Protein AF-A0A258N939-F1 (afdb_monomer_lite)

Structure (mmCIF, N/CA/C/O backbone):
data_AF-A0A258N939-F1
#
_entry.id   AF-A0A258N939-F1
#
loop_
_atom_site.group_PDB
_atom_site.id
_atom_site.type_symbol
_atom_site.label_atom_id
_atom_site.label_alt_id
_atom_site.label_comp_id
_atom_site.label_asym_id
_atom_site.label_entity_id
_atom_site.label_seq_id
_atom_site.pdbx_PDB_ins_code
_atom_site.Cartn_x
_atom_site.Cartn_y
_atom_site.Cartn_z
_atom_site.occupancy
_atom_site.B_iso_or_equiv
_atom_site.auth_seq_id
_atom_site.auth_comp_id
_atom_site.auth_asym_id
_atom_site.auth_atom_id
_atom_site.pdbx_PDB_model_num
ATOM 1 N N . MET A 1 1 ? 28.654 3.589 -35.235 1.00 63.69 1 MET A N 1
ATOM 2 C CA . MET A 1 1 ? 27.700 2.484 -35.002 1.00 63.69 1 MET A CA 1
ATOM 3 C C . MET A 1 1 ? 27.643 2.105 -33.520 1.00 63.69 1 MET A C 1
ATOM 5 O O . MET A 1 1 ? 26.555 2.068 -32.974 1.00 63.69 1 MET A O 1
ATOM 9 N N . LEU A 1 2 ? 28.785 1.994 -32.827 1.00 78.38 2 LEU A N 1
ATOM 10 C CA . LEU A 1 2 ? 28.859 1.671 -31.391 1.00 78.38 2 LEU A CA 1
ATOM 11 C C . LEU A 1 2 ? 28.033 2.599 -30.466 1.00 78.38 2 LEU A C 1
ATOM 13 O O . LEU A 1 2 ? 27.273 2.111 -29.641 1.00 78.38 2 LEU A O 1
ATOM 17 N N . LYS A 1 3 ? 28.096 3.928 -30.652 1.00 81.81 3 LYS A N 1
ATOM 18 C CA . LYS A 1 3 ? 27.334 4.913 -29.848 1.00 81.81 3 LYS A CA 1
ATOM 19 C C . LY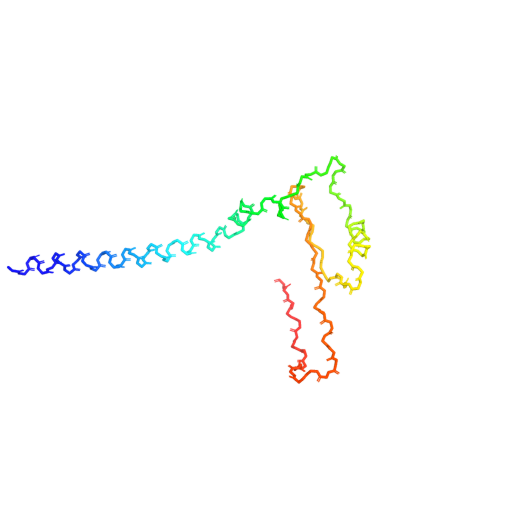S A 1 3 ? 25.815 4.668 -29.818 1.00 81.81 3 LYS A C 1
ATOM 21 O O . LYS A 1 3 ? 25.185 4.853 -28.786 1.00 81.81 3 LYS A O 1
ATOM 26 N N . ALA A 1 4 ? 25.250 4.227 -30.943 1.00 84.50 4 ALA A N 1
ATOM 27 C CA . ALA A 1 4 ? 23.823 3.957 -31.061 1.00 84.50 4 ALA A CA 1
ATOM 28 C C . ALA A 1 4 ? 23.454 2.659 -30.337 1.00 84.50 4 ALA A C 1
ATOM 30 O O . ALA A 1 4 ? 22.427 2.609 -29.681 1.00 84.50 4 ALA A O 1
ATOM 31 N N . VAL A 1 5 ? 24.323 1.645 -30.384 1.00 89.56 5 VAL A N 1
ATOM 32 C CA . VAL A 1 5 ? 24.122 0.370 -29.679 1.00 89.56 5 VAL A CA 1
ATOM 33 C C . VAL A 1 5 ? 24.154 0.564 -28.161 1.00 89.56 5 VAL A C 1
ATOM 35 O O . VAL A 1 5 ? 23.269 0.070 -27.473 1.00 89.56 5 VAL A O 1
ATOM 38 N N . TRP A 1 6 ? 25.109 1.338 -27.634 1.00 92.50 6 TRP A N 1
ATOM 39 C CA . TRP A 1 6 ? 25.146 1.673 -26.203 1.00 92.50 6 TRP A CA 1
ATOM 40 C C . TRP A 1 6 ? 23.903 2.441 -25.757 1.00 92.50 6 TRP A C 1
ATOM 42 O O . TRP A 1 6 ? 23.335 2.131 -24.713 1.00 92.50 6 TRP A O 1
ATOM 52 N N . PHE A 1 7 ? 23.453 3.402 -26.568 1.00 90.62 7 PHE A N 1
ATOM 53 C CA . PHE A 1 7 ? 22.236 4.157 -26.287 1.00 90.62 7 PHE A CA 1
ATOM 54 C C . PHE A 1 7 ? 20.984 3.270 -26.335 1.00 90.62 7 PHE A C 1
ATOM 56 O O . PHE A 1 7 ? 20.152 3.339 -25.437 1.00 90.62 7 PHE A O 1
ATOM 63 N N . GLN A 1 8 ? 20.888 2.382 -27.327 1.00 89.06 8 GLN A N 1
ATOM 64 C CA . GLN A 1 8 ? 19.779 1.440 -27.484 1.00 89.06 8 GLN A CA 1
ATOM 65 C C . GLN A 1 8 ? 19.684 0.480 -26.291 1.00 89.06 8 GLN A C 1
ATOM 67 O O . GLN A 1 8 ? 18.603 0.289 -25.737 1.00 89.06 8 GLN A O 1
ATOM 72 N N . ILE A 1 9 ? 20.817 -0.102 -25.876 1.00 95.25 9 ILE A N 1
ATOM 73 C CA . ILE A 1 9 ? 20.879 -1.021 -24.734 1.00 95.25 9 ILE A CA 1
ATOM 74 C C . ILE A 1 9 ? 20.549 -0.276 -23.446 1.00 95.25 9 ILE A C 1
ATOM 76 O O . ILE A 1 9 ? 19.725 -0.756 -22.677 1.00 95.25 9 ILE A O 1
ATOM 80 N N . HIS A 1 10 ? 21.145 0.897 -23.209 1.00 94.19 10 HIS A N 1
ATOM 81 C CA . HIS A 1 10 ? 20.877 1.670 -21.998 1.00 94.19 10 HIS A CA 1
ATOM 82 C C . HIS A 1 10 ? 19.411 2.091 -21.907 1.00 94.19 10 HIS A C 1
ATOM 84 O O . HIS A 1 10 ? 18.816 1.969 -20.843 1.00 94.19 10 HIS A O 1
ATOM 90 N N . TRP A 1 11 ? 18.810 2.537 -23.013 1.00 95.12 11 TRP A N 1
ATOM 91 C CA . TRP A 1 11 ? 17.394 2.895 -23.044 1.00 95.12 11 TRP A CA 1
ATOM 92 C C . TRP A 1 11 ? 16.505 1.685 -22.737 1.00 95.12 11 TRP A C 1
ATOM 94 O O . TRP A 1 11 ? 15.646 1.758 -21.862 1.00 95.12 11 TRP A O 1
ATOM 104 N N . PHE A 1 12 ? 16.759 0.544 -23.381 1.00 96.00 12 PHE A N 1
ATOM 105 C CA . PHE A 1 12 ? 15.991 -0.678 -23.148 1.00 96.00 12 PHE A CA 1
ATOM 106 C C . PHE A 1 12 ? 16.134 -1.194 -21.708 1.00 96.00 12 PHE A C 1
ATOM 108 O O . PHE A 1 12 ? 15.150 -1.540 -21.049 1.00 96.00 12 PHE A O 1
ATOM 115 N N . LEU A 1 13 ? 17.363 -1.212 -21.196 1.00 96.25 13 LEU A N 1
ATOM 116 C CA . LEU A 1 13 ? 17.690 -1.720 -19.868 1.00 96.25 13 LEU A CA 1
ATOM 117 C C . LEU A 1 13 ? 17.217 -0.756 -18.777 1.00 96.25 13 LEU A C 1
ATOM 119 O O . LEU A 1 13 ? 16.687 -1.201 -17.767 1.00 96.25 13 LEU A O 1
ATOM 123 N N . GLY A 1 14 ? 17.316 0.552 -19.014 1.00 96.06 14 GLY A N 1
ATOM 124 C CA . GLY A 1 14 ? 16.801 1.597 -18.135 1.00 96.06 14 GLY A CA 1
ATOM 125 C C . GLY A 1 14 ? 15.281 1.551 -18.008 1.00 96.06 14 GLY A C 1
ATOM 126 O O . GLY A 1 14 ? 14.771 1.587 -16.892 1.00 96.06 14 GLY A O 1
ATOM 127 N N . VAL A 1 15 ? 14.550 1.385 -19.116 1.00 96.75 15 VAL A N 1
ATOM 128 C CA . VAL A 1 15 ? 13.086 1.218 -19.073 1.00 96.75 15 VAL A CA 1
ATOM 129 C C . VAL A 1 15 ? 12.711 -0.071 -18.343 1.00 96.75 15 VAL A C 1
ATOM 131 O O . VAL A 1 15 ? 11.864 -0.045 -17.454 1.00 96.75 15 VAL A O 1
ATOM 134 N N . THR A 1 16 ? 13.376 -1.186 -18.652 1.00 97.00 16 THR A N 1
ATOM 135 C CA . THR A 1 16 ? 13.090 -2.477 -18.006 1.00 97.00 16 THR A CA 1
ATOM 136 C C . THR A 1 16 ? 13.368 -2.427 -16.501 1.00 97.00 16 THR A C 1
ATOM 138 O O . THR A 1 16 ? 12.513 -2.795 -15.697 1.00 97.00 16 THR A O 1
ATOM 141 N N . ALA A 1 17 ? 14.535 -1.915 -16.102 1.00 97.12 17 ALA A N 1
ATOM 142 C CA . ALA A 1 17 ? 14.900 -1.746 -14.699 1.00 97.12 17 ALA A CA 1
ATOM 143 C C . ALA A 1 17 ? 13.975 -0.750 -13.987 1.00 97.12 17 ALA A C 1
ATOM 145 O O . ALA A 1 17 ? 13.586 -0.992 -12.848 1.00 97.12 17 ALA A O 1
ATOM 146 N N . GLY A 1 18 ? 13.576 0.330 -14.662 1.00 97.25 18 GLY A N 1
ATOM 147 C CA . GLY A 1 18 ? 12.627 1.311 -14.142 1.00 97.25 18 GLY A CA 1
ATOM 148 C C . GLY A 1 18 ? 11.259 0.701 -13.845 1.00 97.25 18 GLY A C 1
ATOM 149 O O . GLY A 1 18 ? 10.707 0.949 -12.778 1.00 97.25 18 GLY A O 1
ATOM 150 N N . VAL A 1 19 ? 10.739 -0.154 -14.731 1.00 97.88 19 VAL A N 1
ATOM 151 C CA . VAL A 1 19 ? 9.477 -0.877 -14.498 1.00 97.88 19 VAL A CA 1
ATOM 152 C C . VAL A 1 19 ? 9.599 -1.819 -13.303 1.00 97.88 19 VAL A C 1
ATOM 154 O O . VAL A 1 19 ? 8.740 -1.798 -12.424 1.00 97.88 19 VAL A O 1
ATOM 157 N N . VAL A 1 20 ? 10.674 -2.607 -13.224 1.00 97.75 20 VAL A N 1
ATOM 158 C CA . VAL A 1 20 ? 10.904 -3.507 -12.081 1.00 97.75 20 VAL A CA 1
ATOM 159 C C . VAL A 1 20 ? 10.994 -2.715 -10.776 1.00 97.75 20 VAL A C 1
ATOM 161 O O . VAL A 1 20 ? 10.343 -3.070 -9.794 1.00 97.75 20 VAL A O 1
ATOM 164 N N . LEU A 1 21 ? 11.743 -1.610 -10.769 1.00 97.81 21 LEU A N 1
ATOM 165 C CA . LEU A 1 21 ? 11.892 -0.751 -9.598 1.00 97.81 21 LEU A CA 1
ATOM 166 C C . LEU A 1 21 ? 10.565 -0.101 -9.194 1.00 97.81 21 LEU A C 1
ATOM 168 O O . LEU A 1 21 ? 10.272 -0.027 -8.005 1.00 97.81 21 LEU A O 1
ATOM 172 N N . ALA A 1 22 ? 9.745 0.321 -10.159 1.00 97.88 22 ALA A N 1
ATOM 173 C CA . ALA A 1 22 ? 8.413 0.849 -9.893 1.00 97.88 22 ALA A CA 1
ATOM 174 C C . ALA A 1 22 ? 7.515 -0.211 -9.241 1.00 97.88 22 ALA A C 1
ATOM 176 O O . ALA A 1 22 ? 6.890 0.070 -8.224 1.00 97.88 22 ALA A O 1
ATOM 177 N N . VAL A 1 23 ? 7.496 -1.442 -9.765 1.00 98.06 23 VAL A N 1
ATOM 178 C CA . VAL A 1 23 ? 6.709 -2.544 -9.184 1.00 98.06 23 VAL A CA 1
ATOM 179 C C . VAL A 1 23 ? 7.166 -2.850 -7.759 1.00 98.06 23 VAL A C 1
ATOM 181 O O . VAL A 1 23 ? 6.338 -2.911 -6.851 1.00 98.06 23 VAL A O 1
ATOM 184 N N . VAL A 1 24 ? 8.474 -2.998 -7.535 1.00 97.81 24 VAL A N 1
ATOM 185 C CA . VAL A 1 24 ? 9.031 -3.277 -6.202 1.00 97.81 24 VAL A CA 1
ATOM 186 C C . VAL A 1 24 ? 8.762 -2.119 -5.240 1.00 97.81 24 VAL A C 1
ATOM 188 O O . VAL A 1 24 ? 8.329 -2.352 -4.116 1.00 97.81 24 VAL A O 1
ATOM 191 N N . GLY A 1 25 ? 8.961 -0.877 -5.682 1.00 97.31 25 GLY A N 1
ATOM 192 C CA . GLY A 1 25 ? 8.732 0.322 -4.878 1.00 97.31 25 GLY A CA 1
ATOM 193 C C . GLY A 1 25 ? 7.266 0.499 -4.487 1.00 97.31 25 GLY A C 1
ATOM 194 O O . GLY A 1 25 ? 6.973 0.734 -3.318 1.00 97.31 25 GLY A O 1
ATOM 195 N N . VAL A 1 26 ? 6.338 0.314 -5.431 1.00 96.94 26 VAL A N 1
ATOM 196 C CA . VAL A 1 26 ? 4.892 0.358 -5.159 1.00 96.94 26 VAL A CA 1
ATOM 197 C C . VAL A 1 26 ? 4.489 -0.765 -4.212 1.00 96.94 26 VAL A C 1
ATOM 199 O O . VAL A 1 26 ? 3.777 -0.513 -3.245 1.00 96.94 26 VAL A O 1
ATOM 202 N N . THR A 1 27 ? 4.985 -1.985 -4.430 1.00 95.88 27 THR A N 1
ATOM 203 C CA . THR A 1 27 ? 4.691 -3.119 -3.540 1.00 95.88 27 THR A CA 1
ATOM 204 C C . THR A 1 27 ? 5.210 -2.853 -2.124 1.00 95.88 27 THR A C 1
ATOM 206 O O . THR A 1 27 ? 4.485 -3.057 -1.154 1.00 95.88 27 THR A O 1
ATOM 209 N N . GLY A 1 28 ? 6.436 -2.335 -1.995 1.00 94.44 28 GLY A N 1
ATOM 210 C CA . GLY A 1 28 ? 7.014 -1.939 -0.711 1.00 94.44 28 GLY A CA 1
ATOM 211 C C . GLY A 1 28 ? 6.188 -0.860 -0.013 1.00 94.44 28 GLY A C 1
ATOM 212 O O . GLY A 1 28 ? 5.869 -1.006 1.162 1.00 94.44 28 GLY A O 1
ATOM 213 N N . ALA A 1 29 ? 5.765 0.175 -0.744 1.00 94.19 29 ALA A N 1
ATOM 214 C CA . ALA A 1 29 ? 4.896 1.219 -0.210 1.00 94.19 29 ALA A CA 1
ATOM 215 C C . ALA A 1 29 ? 3.542 0.657 0.257 1.00 94.19 29 ALA A C 1
ATOM 217 O O . ALA A 1 29 ? 3.095 0.979 1.356 1.00 94.19 29 ALA A O 1
ATOM 218 N N . MET A 1 30 ? 2.911 -0.226 -0.525 1.00 93.00 30 MET A N 1
ATOM 219 C CA . MET A 1 30 ? 1.646 -0.859 -0.132 1.00 93.00 30 MET A CA 1
ATOM 220 C C . MET A 1 30 ? 1.788 -1.687 1.150 1.00 93.00 30 MET A C 1
ATOM 222 O O . MET A 1 30 ? 0.912 -1.614 2.004 1.00 93.00 30 MET A O 1
ATOM 226 N N . LEU A 1 31 ? 2.888 -2.430 1.310 1.00 91.06 31 LEU A N 1
ATOM 227 C CA . LEU A 1 31 ? 3.154 -3.216 2.520 1.00 91.06 31 LEU A CA 1
ATOM 228 C C . LEU A 1 31 ? 3.469 -2.326 3.733 1.00 91.06 31 LEU A C 1
ATOM 230 O O . LEU A 1 31 ? 2.968 -2.578 4.825 1.00 91.06 31 LEU A O 1
ATOM 234 N N . SER A 1 32 ? 4.262 -1.262 3.564 1.00 89.81 32 SER A N 1
ATOM 235 C CA . SER A 1 32 ? 4.581 -0.333 4.659 1.00 89.81 32 SER A CA 1
ATOM 236 C C . SER A 1 32 ? 3.355 0.414 5.182 1.00 89.81 32 SER A C 1
ATOM 238 O O . SER A 1 32 ? 3.265 0.663 6.382 1.00 89.81 32 SER A O 1
ATOM 240 N N . PHE A 1 33 ? 2.407 0.741 4.302 1.00 88.50 33 PHE A N 1
ATOM 241 C CA . PHE A 1 33 ? 1.193 1.484 4.644 1.00 88.50 33 PHE A CA 1
ATOM 242 C C . PHE A 1 33 ? -0.065 0.610 4.663 1.00 88.50 33 PHE A C 1
ATOM 244 O O . PHE A 1 33 ? -1.170 1.141 4.609 1.00 88.50 33 PHE A O 1
ATOM 251 N N . GLU A 1 34 ? 0.067 -0.715 4.765 1.00 83.00 34 GLU A N 1
ATOM 252 C CA . GLU A 1 34 ? -1.063 -1.650 4.682 1.00 83.00 34 GLU A CA 1
ATOM 253 C C . GLU A 1 34 ? -2.202 -1.258 5.634 1.00 83.00 34 GLU A C 1
ATOM 255 O O . GLU A 1 34 ? -3.357 -1.159 5.229 1.00 83.00 34 GLU A O 1
ATOM 260 N N . HIS A 1 35 ? -1.872 -0.968 6.893 1.00 73.38 35 HIS A N 1
ATOM 261 C CA . HIS A 1 35 ? -2.856 -0.628 7.919 1.00 73.38 35 HIS A CA 1
ATOM 262 C C . HIS A 1 35 ? -3.598 0.679 7.621 1.00 73.38 35 HIS A C 1
ATOM 264 O O . HIS A 1 35 ? -4.811 0.746 7.827 1.00 73.38 35 HIS A O 1
ATOM 270 N N . ASP A 1 36 ? -2.892 1.696 7.128 1.00 78.50 36 ASP A N 1
ATOM 271 C CA . ASP A 1 36 ? -3.468 3.007 6.822 1.00 78.50 36 ASP A CA 1
ATOM 272 C C . ASP A 1 36 ? -4.287 2.962 5.532 1.00 78.50 36 ASP A C 1
ATOM 274 O O . ASP A 1 36 ? -5.391 3.499 5.478 1.00 78.50 36 ASP A O 1
ATOM 278 N N . ILE A 1 37 ? -3.793 2.244 4.519 1.00 81.19 37 ILE A N 1
ATOM 279 C CA . ILE A 1 37 ? -4.515 1.966 3.276 1.00 81.19 37 ILE A CA 1
ATOM 280 C C . ILE A 1 37 ? -5.806 1.209 3.601 1.00 81.19 37 ILE A C 1
ATOM 282 O O . ILE A 1 37 ? -6.885 1.622 3.187 1.00 81.19 37 ILE A O 1
ATOM 286 N N . LEU A 1 38 ? -5.739 0.140 4.397 1.00 78.25 38 LEU A N 1
ATOM 287 C CA . LEU A 1 38 ? -6.923 -0.621 4.798 1.00 78.25 38 LEU A CA 1
ATOM 288 C C . LEU A 1 38 ? -7.899 0.210 5.630 1.00 78.25 38 LEU A C 1
ATOM 290 O O . LEU A 1 38 ? -9.106 0.071 5.437 1.00 78.25 38 LEU A O 1
ATOM 294 N N . ALA A 1 39 ? -7.406 1.068 6.527 1.00 73.25 39 ALA A N 1
ATOM 295 C CA . ALA A 1 39 ? -8.245 1.988 7.290 1.00 73.25 39 ALA A CA 1
ATOM 296 C C . ALA A 1 39 ? -8.950 3.005 6.378 1.00 73.25 39 ALA A C 1
ATOM 298 O O . ALA A 1 39 ? -10.146 3.235 6.5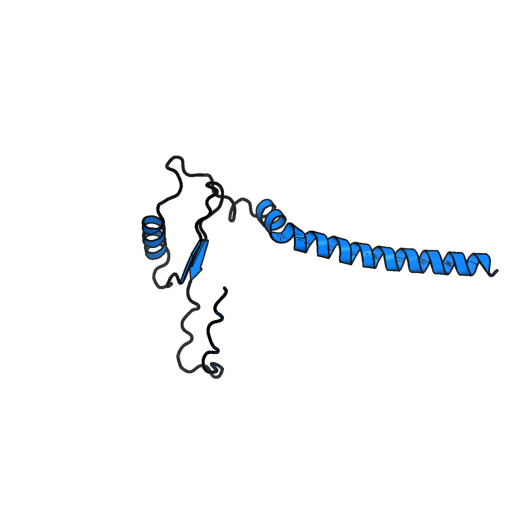43 1.00 73.25 39 ALA A O 1
ATOM 299 N N . ALA A 1 40 ? -8.243 3.552 5.385 1.00 77.50 40 ALA A N 1
ATOM 300 C CA . ALA A 1 40 ? -8.795 4.491 4.413 1.00 77.50 40 ALA A CA 1
ATOM 301 C C . ALA A 1 40 ? -9.797 3.834 3.448 1.00 77.50 40 ALA A C 1
ATOM 303 O O . ALA A 1 40 ? -10.802 4.451 3.102 1.00 77.50 40 ALA A O 1
ATOM 304 N N . LEU A 1 41 ? -9.555 2.585 3.028 1.00 76.69 41 LEU A N 1
ATOM 305 C CA . LEU A 1 41 ? -10.471 1.832 2.162 1.00 76.69 41 LEU A CA 1
ATOM 306 C C . LEU A 1 41 ? -11.672 1.240 2.914 1.00 76.69 41 LEU A C 1
ATOM 308 O O . LEU A 1 41 ? -12.732 1.079 2.316 1.00 76.69 41 LEU A O 1
ATOM 312 N N . ASN A 1 42 ? -11.535 0.926 4.208 1.00 73.00 42 ASN A N 1
ATOM 313 C CA . ASN A 1 42 ? -12.600 0.343 5.035 1.00 73.00 42 ASN A CA 1
ATOM 314 C C . ASN A 1 42 ? -12.943 1.204 6.266 1.00 73.00 42 ASN A C 1
ATOM 316 O O . ASN A 1 42 ? -12.913 0.707 7.404 1.00 73.00 42 ASN A O 1
ATOM 320 N N . PRO A 1 43 ? -13.354 2.470 6.068 1.00 59.81 43 PRO A N 1
ATOM 321 C CA . PRO A 1 43 ? -13.664 3.379 7.165 1.00 59.81 43 PRO A CA 1
ATOM 322 C C . PRO A 1 43 ? -14.917 2.965 7.964 1.00 59.81 43 PRO A C 1
ATOM 324 O O . PRO A 1 43 ? -15.205 3.544 9.003 1.00 59.81 43 PRO A O 1
ATOM 327 N N . GLY A 1 44 ? -15.682 1.963 7.523 1.00 56.97 44 GLY A N 1
ATOM 328 C CA . GLY A 1 44 ? -16.847 1.447 8.257 1.00 56.97 44 GLY A CA 1
ATOM 329 C C . GLY A 1 44 ? -16.574 0.228 9.149 1.00 56.97 44 GLY A C 1
ATOM 330 O O . GLY A 1 44 ? -17.441 -0.153 9.929 1.00 56.97 44 GLY A O 1
ATOM 331 N N . ILE A 1 45 ? -15.404 -0.410 9.022 1.00 58.38 45 ILE A N 1
ATOM 332 C CA . ILE A 1 45 ? -15.057 -1.641 9.763 1.00 58.38 45 ILE A CA 1
ATOM 333 C C . ILE A 1 45 ? -13.968 -1.362 10.801 1.00 58.38 45 ILE A C 1
ATOM 335 O O . ILE A 1 45 ? -13.982 -1.923 11.895 1.00 58.38 45 ILE A O 1
ATOM 339 N N . ILE A 1 46 ? -13.004 -0.507 10.454 1.00 53.38 46 ILE A N 1
ATOM 340 C CA . ILE A 1 46 ? -11.848 -0.209 11.309 1.00 53.38 46 ILE A CA 1
ATOM 341 C C . ILE A 1 46 ? -12.105 1.035 12.162 1.00 53.38 46 ILE A C 1
ATOM 343 O O . ILE A 1 46 ? -11.704 1.066 13.329 1.00 53.38 46 ILE A O 1
ATOM 347 N N . THR A 1 47 ? -12.803 2.021 11.603 1.00 53.41 47 THR A N 1
ATOM 348 C CA . THR A 1 47 ? -13.213 3.234 12.306 1.00 53.41 47 THR A CA 1
ATOM 349 C C . THR A 1 47 ? -14.675 3.145 12.719 1.00 53.41 47 THR A C 1
ATOM 351 O O . THR A 1 47 ? -15.550 2.836 11.915 1.00 53.41 47 THR A O 1
ATOM 354 N N . VAL A 1 48 ? -14.938 3.388 13.998 1.00 57.72 48 VAL A N 1
ATOM 355 C CA . VAL A 1 48 ? -16.287 3.425 14.571 1.00 57.72 48 VAL A CA 1
ATOM 356 C C . VAL A 1 48 ? -16.530 4.852 15.024 1.00 57.72 48 VAL A C 1
ATOM 358 O O . VAL A 1 48 ? -15.631 5.495 15.565 1.00 57.72 48 VAL A O 1
ATOM 361 N N . GLN A 1 49 ? -17.741 5.364 14.815 1.00 54.25 49 GLN A N 1
ATOM 362 C CA . GLN A 1 49 ? -18.130 6.613 15.458 1.00 54.25 49 GLN A CA 1
ATOM 363 C C . GLN A 1 49 ? -18.047 6.426 16.970 1.00 54.25 49 GLN A C 1
ATOM 365 O O . GLN A 1 49 ? -18.705 5.545 17.529 1.00 54.25 49 GLN A O 1
ATOM 370 N N . ALA A 1 50 ? -17.208 7.241 17.610 1.00 55.66 50 ALA A N 1
ATOM 371 C CA . ALA A 1 50 ? -17.054 7.237 19.052 1.00 55.66 50 ALA A CA 1
ATOM 372 C C . ALA A 1 50 ? -18.438 7.414 19.690 1.00 55.66 50 ALA A C 1
ATOM 374 O O . ALA A 1 50 ? -19.134 8.400 19.433 1.00 55.66 50 ALA A O 1
ATOM 375 N N . ALA A 1 51 ? -18.859 6.430 20.487 1.00 58.12 51 ALA A N 1
ATOM 376 C CA . ALA A 1 51 ? -20.118 6.529 21.202 1.00 58.12 51 ALA A CA 1
ATOM 377 C C . ALA A 1 51 ? -20.041 7.735 22.161 1.00 58.12 51 ALA A C 1
ATOM 379 O O . ALA A 1 51 ? -19.036 7.871 22.862 1.00 58.12 51 ALA A O 1
ATOM 380 N N . PRO A 1 52 ? -21.085 8.580 22.259 1.00 52.47 52 PRO A N 1
ATOM 381 C CA . PRO A 1 52 ? -21.080 9.751 23.144 1.00 52.47 52 PRO A CA 1
ATOM 382 C C . PRO A 1 52 ? -20.815 9.406 24.620 1.00 52.47 52 PRO A C 1
ATOM 384 O O . PRO A 1 52 ? -20.358 10.247 25.383 1.00 52.47 52 PRO A O 1
ATOM 387 N N . ALA A 1 53 ? -21.095 8.159 25.014 1.00 60.72 53 ALA A N 1
ATOM 388 C CA . ALA A 1 53 ? -20.878 7.624 26.356 1.00 60.72 53 ALA A CA 1
ATOM 389 C C . ALA A 1 53 ? -19.450 7.083 26.600 1.00 60.72 53 ALA A C 1
ATOM 391 O O . ALA A 1 53 ? -19.172 6.573 27.682 1.00 60.72 53 ALA A O 1
ATOM 392 N N . GLY A 1 54 ? -18.553 7.182 25.613 1.00 58.12 54 GLY A N 1
ATOM 393 C CA . GLY A 1 54 ? -17.210 6.607 25.660 1.00 58.12 54 GLY A CA 1
ATOM 394 C C . GLY A 1 54 ? -17.165 5.111 25.306 1.00 58.12 54 GLY A C 1
ATOM 395 O O . GLY A 1 54 ? -18.207 4.481 25.088 1.00 58.12 54 GLY A O 1
ATOM 396 N N . PRO A 1 55 ? -15.957 4.527 25.195 1.00 61.34 55 PRO A N 1
ATOM 397 C CA . PRO A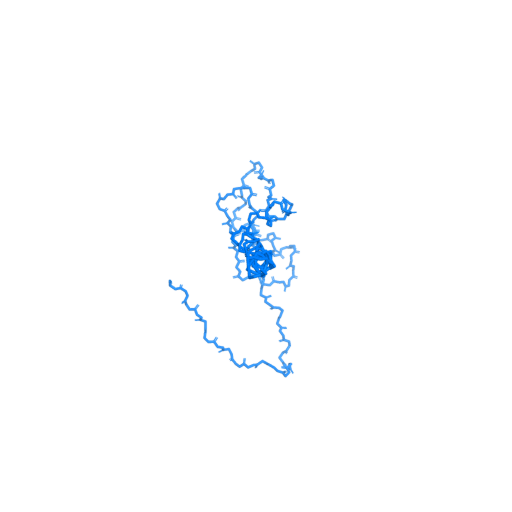 1 55 ? -15.783 3.103 24.931 1.00 61.34 55 PRO A CA 1
ATOM 398 C C . PRO A 1 55 ? -16.452 2.264 26.023 1.00 61.34 55 PRO A C 1
ATOM 400 O O . PRO A 1 55 ? -16.310 2.553 27.212 1.00 61.34 55 PRO A O 1
ATOM 403 N N . LEU A 1 56 ? -17.163 1.206 25.631 1.00 63.38 56 LEU A N 1
ATOM 404 C CA . LEU A 1 56 ? -17.722 0.272 26.604 1.00 63.38 56 LEU A CA 1
ATOM 405 C C . LEU A 1 56 ? -16.610 -0.404 27.407 1.00 63.38 56 LEU A C 1
ATOM 407 O O . LEU A 1 56 ? -15.569 -0.769 26.857 1.00 63.38 56 LEU A O 1
ATOM 411 N N . ALA A 1 57 ? -16.876 -0.631 28.695 1.00 70.94 57 ALA A N 1
ATOM 412 C CA . ALA A 1 57 ? -15.990 -1.418 29.537 1.00 70.94 57 ALA A CA 1
ATOM 413 C C . ALA A 1 57 ? -15.799 -2.831 28.939 1.00 70.94 57 ALA A C 1
ATOM 415 O O . ALA A 1 57 ? -16.757 -3.395 28.391 1.00 70.94 57 ALA A O 1
ATOM 416 N N . PRO A 1 58 ? -14.598 -3.429 29.054 1.00 64.62 58 PRO A N 1
ATOM 417 C CA . PRO A 1 58 ? -14.286 -4.739 28.476 1.00 64.62 58 PRO A CA 1
ATOM 418 C C . PRO A 1 58 ? -15.294 -5.837 28.847 1.00 64.62 58 PRO A C 1
ATOM 420 O O . PRO A 1 58 ? -15.649 -6.661 28.004 1.00 64.62 58 PRO A O 1
ATOM 423 N N . ASP A 1 59 ? -15.812 -5.806 30.076 1.00 67.75 59 ASP A N 1
ATOM 424 C CA . ASP A 1 59 ? -16.787 -6.782 30.571 1.00 67.75 59 ASP A CA 1
ATOM 425 C C . ASP A 1 59 ? -18.135 -6.678 29.840 1.00 67.75 59 ASP A C 1
ATOM 427 O O . ASP A 1 59 ? -18.705 -7.689 29.424 1.00 67.75 59 ASP A O 1
ATOM 431 N N . GLN A 1 60 ? -18.605 -5.452 29.584 1.00 73.69 60 GLN A N 1
ATOM 432 C CA . GLN A 1 60 ? -19.846 -5.210 28.840 1.00 73.69 60 GLN A CA 1
ATOM 433 C C . GLN A 1 60 ? -19.706 -5.575 27.357 1.00 73.69 60 GLN A C 1
ATOM 435 O O . GLN A 1 60 ? -20.658 -6.051 26.733 1.00 73.69 60 GLN A O 1
ATOM 440 N N . LEU A 1 61 ? -18.516 -5.376 26.778 1.00 70.44 61 LEU A N 1
ATOM 441 C CA . LEU A 1 61 ? -18.201 -5.843 25.427 1.00 70.44 61 LEU A CA 1
ATOM 442 C C . LEU A 1 61 ? -18.283 -7.367 25.350 1.00 70.44 61 LEU A C 1
ATOM 444 O O . LEU A 1 61 ? -18.916 -7.897 24.438 1.00 70.44 61 LEU A O 1
ATOM 448 N N . LEU A 1 62 ? -17.697 -8.075 26.317 1.00 69.50 62 LEU A N 1
ATOM 449 C CA . LEU A 1 62 ? -17.696 -9.534 26.338 1.00 69.50 62 LEU A CA 1
ATOM 450 C C . LEU A 1 62 ? -19.112 -10.109 26.476 1.00 69.50 62 LEU A C 1
ATOM 452 O O . LEU A 1 62 ? -19.447 -11.079 25.796 1.00 69.50 62 LEU A O 1
ATOM 456 N N . GLU A 1 63 ? -19.955 -9.495 27.305 1.00 76.19 63 GLU A N 1
ATOM 457 C CA . GLU A 1 63 ? -21.358 -9.879 27.466 1.00 76.19 63 GLU A CA 1
ATOM 458 C C . GLU A 1 63 ? -22.155 -9.687 26.166 1.00 76.19 63 GLU A C 1
ATOM 460 O O . GLU A 1 63 ? -22.820 -10.614 25.696 1.00 76.19 63 GLU A O 1
ATOM 465 N N . ARG A 1 64 ? -22.005 -8.531 25.505 1.00 75.56 64 ARG A N 1
ATOM 466 C CA . ARG A 1 64 ? -22.652 -8.263 24.209 1.00 75.56 64 ARG A CA 1
ATOM 467 C C . ARG A 1 64 ? -22.151 -9.180 23.099 1.00 75.56 64 ARG A C 1
ATOM 469 O O . ARG A 1 64 ? -22.951 -9.609 22.269 1.00 75.56 64 ARG A O 1
ATOM 476 N N . ILE A 1 65 ? -20.858 -9.502 23.077 1.00 73.06 65 ILE A N 1
ATOM 477 C CA . ILE A 1 65 ? -20.280 -10.446 22.112 1.00 73.06 65 ILE A CA 1
ATOM 478 C C . ILE A 1 65 ? -20.862 -11.845 22.331 1.00 73.06 65 ILE A C 1
ATOM 480 O O . ILE A 1 65 ? -21.265 -12.487 21.366 1.00 73.06 65 ILE A O 1
ATOM 484 N N . ARG A 1 66 ? -20.964 -12.308 23.584 1.00 72.31 66 ARG A N 1
ATOM 485 C CA . ARG A 1 66 ? -21.583 -13.605 23.910 1.00 72.31 66 ARG A CA 1
ATOM 486 C C . ARG A 1 66 ? -23.059 -13.654 23.508 1.00 72.31 66 ARG A C 1
ATOM 488 O O . ARG A 1 66 ? -23.498 -14.679 22.996 1.00 72.31 66 ARG A O 1
ATOM 495 N N . ALA A 1 67 ? -23.794 -12.556 23.688 1.00 74.31 67 ALA A N 1
ATOM 496 C CA . ALA A 1 67 ? -25.198 -12.454 23.291 1.00 74.31 67 ALA A CA 1
ATOM 497 C C . ALA A 1 67 ? -25.397 -12.440 21.761 1.00 74.31 67 ALA A C 1
ATOM 499 O O . ALA A 1 67 ? -26.343 -13.042 21.264 1.00 74.31 67 ALA A O 1
ATOM 500 N N . ASN A 1 68 ? -24.504 -11.784 21.008 1.00 72.38 68 ASN A N 1
ATOM 501 C CA . ASN A 1 68 ? -24.617 -11.649 19.547 1.00 72.38 68 ASN A CA 1
ATOM 502 C C . ASN A 1 68 ? -23.922 -12.772 18.753 1.00 72.38 68 ASN A C 1
ATOM 504 O O . ASN A 1 68 ? -24.200 -12.945 17.569 1.00 72.38 68 ASN A O 1
ATOM 508 N N . ALA A 1 69 ? -23.024 -13.544 19.373 1.00 68.00 69 ALA A N 1
ATOM 509 C CA . ALA A 1 69 ? -22.317 -14.660 18.741 1.00 68.00 69 ALA A CA 1
ATOM 510 C C . ALA A 1 69 ? -22.416 -15.955 19.577 1.00 68.00 69 ALA A C 1
ATOM 512 O O . ALA A 1 69 ? -21.388 -16.484 20.024 1.00 68.00 69 ALA A O 1
ATOM 513 N N . PRO A 1 70 ? -23.633 -16.497 19.788 1.00 65.56 70 PRO A N 1
ATOM 514 C CA . PRO A 1 70 ? -23.815 -17.727 20.549 1.00 65.56 70 PRO A CA 1
ATOM 515 C C . PRO A 1 70 ? -23.055 -18.889 19.888 1.00 65.56 70 PRO A C 1
ATOM 517 O O . PRO A 1 70 ? -23.141 -19.107 18.681 1.00 65.56 70 PRO A O 1
ATOM 520 N N . GLY A 1 71 ? -22.271 -19.625 20.681 1.00 65.75 71 GLY A N 1
ATOM 521 C CA . GLY A 1 71 ? -21.492 -20.784 20.221 1.00 65.75 71 GLY A CA 1
ATOM 522 C C . GLY A 1 71 ? -20.062 -20.493 19.746 1.00 65.75 71 GLY A C 1
ATOM 523 O O . GLY A 1 71 ? -19.322 -21.438 19.479 1.00 65.75 71 GLY A O 1
ATOM 524 N N . LYS A 1 72 ? -19.625 -19.226 19.688 1.00 68.12 72 LYS A N 1
ATOM 525 C CA . LYS A 1 72 ? -18.219 -18.874 19.423 1.00 68.12 72 LYS A CA 1
ATOM 526 C C . LYS A 1 72 ? -17.515 -18.505 20.726 1.00 68.12 72 LYS A C 1
ATOM 528 O O . LYS A 1 72 ? -17.950 -17.601 21.430 1.00 68.12 72 LYS A O 1
ATOM 533 N N . THR A 1 73 ? -16.418 -19.188 21.052 1.00 71.50 73 THR A N 1
ATOM 534 C CA . THR A 1 73 ? -15.618 -18.881 22.249 1.00 71.50 73 THR A CA 1
ATOM 535 C C . THR A 1 73 ? -14.650 -17.735 21.939 1.00 71.50 73 THR A C 1
ATOM 537 O O . THR A 1 73 ? -13.771 -17.928 21.098 1.00 71.50 73 THR A O 1
ATOM 540 N N . PRO A 1 74 ? -14.768 -16.556 22.577 1.00 67.44 74 PRO A N 1
ATOM 541 C CA . PRO A 1 74 ? -13.782 -15.488 22.431 1.00 67.44 74 PRO A CA 1
ATOM 542 C C . PRO A 1 74 ? -12.450 -15.933 23.044 1.00 67.44 74 PRO A C 1
ATOM 544 O O . PRO A 1 74 ? -12.429 -16.407 24.178 1.00 67.44 74 PRO A O 1
ATOM 547 N N . THR A 1 75 ? -11.351 -15.794 22.309 1.00 72.25 75 THR A N 1
ATOM 548 C CA . THR A 1 75 ? -9.994 -16.152 22.760 1.00 72.25 75 THR A CA 1
ATOM 549 C C . THR A 1 75 ? -9.119 -14.937 23.027 1.00 72.25 75 THR A C 1
ATOM 551 O O . THR A 1 75 ? -8.218 -15.019 23.855 1.00 72.25 75 THR A O 1
ATOM 554 N N . ALA A 1 76 ? -9.391 -13.807 22.372 1.00 66.81 76 ALA A N 1
ATOM 555 C CA . ALA A 1 76 ? -8.726 -12.539 22.645 1.00 66.81 76 ALA A CA 1
ATOM 556 C C . ALA A 1 76 ? -9.682 -11.368 22.397 1.00 66.81 76 ALA A C 1
ATOM 558 O O . ALA A 1 76 ? -10.466 -11.396 21.448 1.00 66.81 76 ALA A O 1
ATOM 559 N N . LEU A 1 77 ? -9.593 -10.338 23.238 1.00 67.12 77 LEU A N 1
ATOM 560 C CA . LEU A 1 77 ? -10.289 -9.065 23.071 1.00 67.12 77 LEU A CA 1
ATOM 561 C C . LEU A 1 77 ? -9.236 -7.956 23.055 1.00 67.12 77 LEU A C 1
ATOM 563 O O . LEU A 1 77 ? -8.515 -7.773 24.032 1.00 67.12 77 LEU A O 1
ATOM 567 N N . MET A 1 78 ? -9.133 -7.239 21.940 1.00 65.19 78 MET A N 1
ATOM 568 C CA . MET A 1 78 ? -8.212 -6.121 21.769 1.00 65.19 78 MET A CA 1
ATOM 569 C C . MET A 1 78 ? -9.017 -4.825 21.761 1.00 65.19 78 MET A C 1
ATOM 571 O O . MET A 1 78 ? -9.793 -4.565 20.838 1.00 65.19 78 MET A O 1
ATOM 575 N N . VAL A 1 79 ? -8.842 -4.024 22.808 1.00 64.69 79 VAL A N 1
ATOM 576 C CA . VAL A 1 79 ? -9.483 -2.714 22.955 1.00 64.69 79 VAL A CA 1
ATOM 577 C C . VAL A 1 79 ? -8.433 -1.652 22.649 1.00 64.69 79 VAL A C 1
ATOM 579 O O . VAL A 1 79 ? -7.371 -1.637 23.269 1.00 64.69 79 VAL A O 1
ATOM 582 N N . SER A 1 80 ? -8.694 -0.804 21.653 1.00 58.53 80 SER A N 1
ATOM 583 C CA . SER A 1 80 ? -7.812 0.321 21.339 1.00 58.53 80 SER A CA 1
ATOM 584 C C . SER A 1 80 ? -8.049 1.458 22.333 1.00 58.53 80 SER A C 1
ATOM 586 O O . SER A 1 80 ? -9.185 1.698 22.735 1.00 58.53 80 SER A O 1
ATOM 588 N N . SER A 1 81 ? -6.986 2.165 22.721 1.00 58.22 81 SER A N 1
ATOM 589 C CA . SER A 1 81 ? -7.083 3.403 23.506 1.00 58.22 81 SER A CA 1
ATOM 590 C C . SER A 1 81 ? -7.626 4.581 22.689 1.00 58.22 81 SER A C 1
ATOM 592 O O . SER A 1 81 ? -8.026 5.587 23.269 1.00 58.22 81 SER A O 1
ATOM 594 N N . ASP A 1 82 ? -7.654 4.455 21.360 1.00 60.44 82 ASP A N 1
ATOM 595 C CA . ASP A 1 82 ? -8.269 5.423 20.459 1.00 60.44 82 ASP A CA 1
ATOM 596 C C . ASP A 1 82 ? -9.786 5.158 20.354 1.00 60.44 82 ASP A C 1
ATOM 598 O O . ASP A 1 82 ? -10.186 4.105 19.844 1.00 60.44 82 ASP A O 1
ATOM 602 N N . PRO A 1 83 ? -10.650 6.092 20.799 1.00 59.19 83 PRO A N 1
ATOM 603 C CA . PRO A 1 83 ? -12.103 5.921 20.790 1.00 59.19 83 PRO A CA 1
ATOM 604 C C . PRO A 1 83 ? -12.712 5.881 19.381 1.00 59.19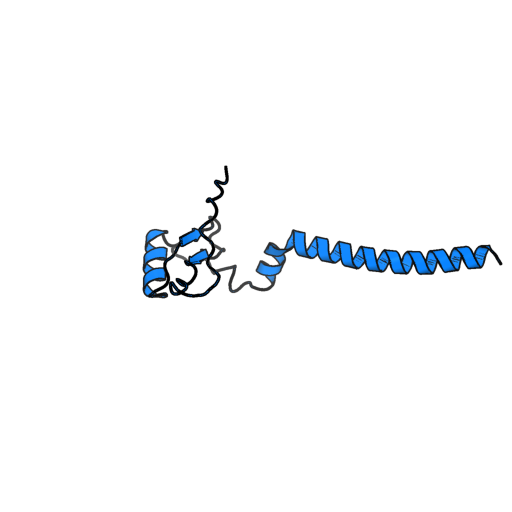 83 PRO A C 1
ATOM 606 O O . PRO A 1 83 ? -13.891 5.560 19.241 1.00 59.19 83 PRO A O 1
ATOM 609 N N . THR A 1 84 ? -11.935 6.199 18.342 1.00 60.12 84 THR A N 1
ATOM 610 C CA . THR A 1 84 ? -12.365 6.111 16.941 1.00 60.12 84 THR A CA 1
ATOM 611 C C . THR A 1 84 ? -12.087 4.746 16.312 1.00 60.12 84 THR A C 1
ATOM 613 O O . THR A 1 84 ? -12.523 4.492 15.189 1.00 60.12 84 THR A O 1
ATOM 616 N N . ARG A 1 85 ? -11.397 3.834 17.014 1.00 58.12 85 ARG A N 1
ATOM 617 C CA . ARG A 1 85 ? -11.061 2.492 16.518 1.00 58.12 85 ARG A CA 1
ATOM 618 C C . ARG A 1 85 ? -11.944 1.408 17.128 1.00 58.12 85 ARG A C 1
ATOM 620 O O . ARG A 1 85 ? -12.177 1.369 18.333 1.00 58.12 85 ARG A O 1
ATOM 627 N N . ALA A 1 86 ? -12.395 0.476 16.287 1.00 61.88 86 ALA A N 1
ATOM 628 C CA . 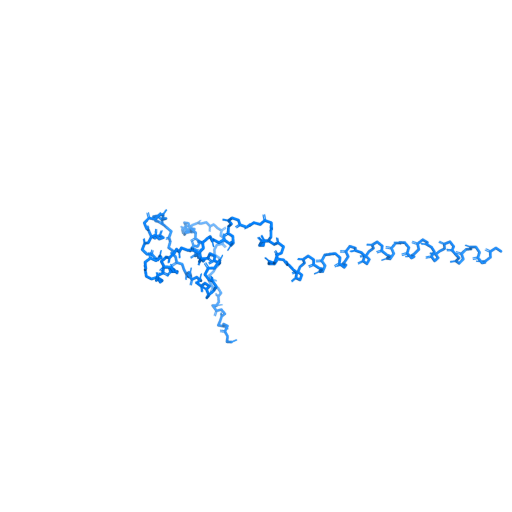ALA A 1 86 ? -13.213 -0.653 16.725 1.00 61.88 86 ALA A CA 1
ATOM 629 C C . ALA A 1 86 ? -12.450 -1.569 17.695 1.00 61.88 86 ALA A C 1
ATOM 631 O O . ALA A 1 86 ? -11.303 -1.945 17.433 1.00 61.88 86 ALA A O 1
ATOM 632 N N . ALA A 1 87 ? -13.116 -2.012 18.764 1.00 66.00 87 ALA A N 1
ATOM 633 C CA . ALA A 1 87 ? -12.639 -3.148 19.546 1.00 66.00 87 ALA A CA 1
ATOM 634 C C . ALA A 1 87 ? -12.689 -4.418 18.680 1.00 66.00 87 ALA A C 1
ATOM 636 O O . ALA A 1 87 ? -13.692 -4.693 18.018 1.00 66.00 87 ALA A O 1
ATOM 637 N N . ARG A 1 88 ? -11.606 -5.199 18.680 1.00 65.75 88 ARG A N 1
ATOM 638 C CA . ARG A 1 88 ? -11.493 -6.439 17.898 1.00 65.75 88 ARG A CA 1
ATOM 639 C C . ARG A 1 88 ? -11.614 -7.645 18.817 1.00 65.75 88 ARG A C 1
ATOM 641 O O . ARG A 1 88 ? -10.977 -7.691 19.866 1.00 65.75 88 ARG A O 1
ATOM 648 N N . VAL A 1 89 ? -12.397 -8.638 18.406 1.00 71.00 89 VAL A N 1
ATOM 649 C CA . VAL A 1 89 ? -12.504 -9.924 19.103 1.00 71.00 89 VAL A CA 1
ATOM 650 C C . VAL A 1 89 ? -12.053 -11.056 18.189 1.00 71.00 89 VAL A C 1
ATOM 652 O O . VAL A 1 89 ? -12.516 -11.180 17.056 1.00 71.00 89 VAL A O 1
ATOM 655 N N . THR A 1 90 ? -11.150 -11.887 18.697 1.00 71.44 90 THR A N 1
ATOM 656 C CA . THR A 1 90 ? -10.721 -13.126 18.047 1.00 71.44 90 THR A CA 1
ATOM 657 C C . THR A 1 90 ? -11.501 -14.278 18.660 1.00 71.44 90 THR A C 1
ATOM 659 O O . THR A 1 90 ? -11.621 -14.373 19.883 1.00 71.44 90 THR A O 1
ATOM 662 N N . PHE A 1 91 ? -12.036 -15.158 17.819 1.00 75.69 91 PHE A N 1
ATOM 663 C CA . PHE A 1 91 ? -12.740 -16.360 18.256 1.00 75.69 91 PHE A CA 1
ATOM 664 C C . PHE A 1 91 ? -11.854 -17.596 18.104 1.00 75.69 91 PHE A C 1
ATOM 666 O O . PHE A 1 91 ? -10.989 -17.649 17.228 1.00 75.69 91 PHE A O 1
ATOM 673 N N . ALA A 1 92 ? -12.091 -18.605 18.941 1.00 72.94 92 ALA A N 1
ATOM 674 C CA . ALA A 1 92 ? -11.489 -19.917 18.777 1.00 72.94 92 ALA A CA 1
ATOM 675 C C . ALA A 1 92 ? -11.837 -20.482 17.387 1.00 72.94 92 ALA A C 1
ATOM 677 O O . ALA A 1 92 ? -12.993 -20.362 16.959 1.00 72.94 92 ALA A O 1
ATOM 678 N N . PRO A 1 93 ? -10.879 -21.129 16.698 1.00 66.31 93 PRO A N 1
ATOM 679 C CA . PRO A 1 93 ? -11.184 -21.915 15.513 1.00 66.31 93 PRO A CA 1
ATOM 680 C C . PRO A 1 93 ? -12.298 -22.919 15.841 1.00 66.31 93 PRO A C 1
ATOM 682 O O . PRO A 1 93 ? -12.318 -23.451 16.960 1.00 66.31 93 PRO A O 1
ATOM 685 N N . PRO A 1 94 ? -13.227 -23.195 14.909 1.00 64.38 94 PRO A N 1
ATOM 686 C CA . PRO A 1 94 ? -14.241 -24.213 15.133 1.00 64.38 94 PRO A CA 1
ATOM 687 C C . PRO A 1 94 ? -13.545 -25.520 15.515 1.00 64.38 94 PRO A C 1
ATOM 689 O O . PRO A 1 94 ? -12.578 -25.923 14.866 1.00 64.38 94 PRO A O 1
ATOM 692 N N . ARG A 1 95 ? -14.008 -26.155 16.601 1.00 57.41 95 ARG A N 1
ATOM 693 C CA . ARG A 1 95 ? -13.503 -27.464 17.031 1.00 57.41 95 ARG A CA 1
ATOM 694 C C . ARG A 1 95 ? -13.642 -28.410 15.845 1.00 57.41 95 ARG A C 1
ATOM 696 O O . ARG A 1 95 ? -14.753 -28.786 15.480 1.00 57.41 95 ARG A O 1
ATOM 703 N N . GLN A 1 96 ? -12.518 -28.755 15.231 1.00 54.28 96 GLN A N 1
ATOM 704 C CA . GLN A 1 96 ? -12.483 -29.784 14.210 1.00 54.28 96 GLN A CA 1
ATOM 705 C C . GLN A 1 96 ? -12.958 -31.082 14.882 1.00 54.28 96 GLN A C 1
ATOM 707 O O . GLN A 1 96 ? -12.457 -31.402 15.966 1.00 54.28 96 GLN A O 1
ATOM 712 N N . PRO A 1 97 ? -13.965 -31.784 14.334 1.00 52.53 97 PRO A N 1
ATOM 713 C CA . PRO A 1 97 ? -14.442 -33.022 14.931 1.00 52.53 97 PRO A CA 1
ATOM 714 C C . PRO A 1 97 ? -13.266 -33.992 15.059 1.00 52.53 97 PRO A C 1
ATOM 716 O O . PRO A 1 97 ? -12.492 -34.174 14.116 1.00 52.53 97 PRO A O 1
ATOM 719 N N . ALA A 1 98 ? -13.108 -34.560 16.256 1.00 52.19 98 ALA A N 1
ATOM 720 C CA . ALA A 1 98 ? -12.068 -35.529 16.573 1.00 52.19 98 ALA A CA 1
ATOM 721 C C . ALA A 1 98 ? -12.225 -36.742 15.641 1.00 52.19 98 ALA A C 1
ATOM 723 O O . ALA A 1 98 ? -13.088 -37.586 15.862 1.00 52.19 98 ALA A O 1
ATOM 724 N N . GLY A 1 99 ? -11.455 -36.773 14.551 1.00 52.38 99 GLY A N 1
ATOM 725 C CA . GLY A 1 99 ? -11.572 -37.803 13.515 1.00 52.38 99 GLY A CA 1
ATOM 726 C C . GLY A 1 99 ? -11.195 -37.373 12.095 1.00 52.38 99 GLY A C 1
ATOM 727 O O . GLY A 1 99 ? -11.091 -38.235 11.229 1.00 52.38 99 GLY A O 1
ATOM 728 N N . ALA A 1 100 ? -10.954 -36.085 11.821 1.00 49.53 100 ALA A N 1
ATOM 729 C CA . ALA A 1 100 ? -10.404 -35.679 10.525 1.00 49.53 100 ALA A CA 1
ATOM 730 C C . ALA A 1 100 ? -8.923 -36.120 10.402 1.00 49.53 100 ALA A C 1
ATOM 732 O O . ALA A 1 100 ? -8.117 -35.766 11.271 1.00 49.53 100 ALA A O 1
ATOM 733 N N . PRO A 1 101 ? -8.533 -36.877 9.357 1.00 48.47 101 PRO A N 1
ATOM 734 C CA . PRO A 1 101 ? -7.151 -37.311 9.172 1.00 48.47 101 PRO A CA 1
ATOM 735 C C . PRO A 1 101 ? -6.283 -36.094 8.814 1.00 48.47 101 PRO A C 1
ATOM 737 O O . PRO A 1 101 ? -6.302 -35.615 7.685 1.00 48.47 101 PRO A O 1
ATOM 740 N N . GLY A 1 102 ? -5.561 -35.558 9.803 1.00 51.28 102 GLY A N 1
ATOM 741 C CA . GLY A 1 102 ? -4.646 -34.424 9.614 1.00 51.28 102 GLY A CA 1
ATOM 742 C C . GLY A 1 102 ? -4.208 -33.673 10.880 1.00 51.28 102 GLY A C 1
ATOM 743 O O . GLY A 1 102 ? -3.297 -32.854 10.806 1.00 51.28 102 GLY A O 1
ATOM 744 N N . GLY A 1 103 ? -4.806 -33.935 12.048 1.00 45.12 103 GLY A N 1
ATOM 745 C CA . GLY A 1 103 ? -4.439 -33.266 13.303 1.00 45.12 103 GLY A CA 1
ATOM 746 C C . GLY A 1 103 ? -3.202 -33.870 13.974 1.00 45.12 103 GLY A C 1
ATOM 747 O O . GLY A 1 103 ? -3.335 -34.734 14.836 1.00 45.12 103 GLY A O 1
ATOM 748 N N . GLY A 1 104 ? -2.004 -33.421 13.591 1.00 45.41 104 GLY A N 1
ATOM 749 C CA . GLY A 1 104 ? -0.774 -33.708 14.338 1.00 45.41 104 GLY A CA 1
ATOM 750 C C . GLY A 1 104 ? -0.802 -33.072 15.742 1.00 45.41 104 GLY A C 1
ATOM 751 O O . GLY A 1 104 ? -1.403 -32.008 15.913 1.00 45.41 104 GLY A O 1
ATOM 752 N N . PRO A 1 105 ? -0.193 -33.705 16.763 1.00 47.88 105 PRO A N 1
ATOM 753 C CA . PRO A 1 105 ? -0.260 -33.230 18.140 1.00 47.88 105 PRO A CA 1
ATOM 754 C C . PRO A 1 105 ? 0.423 -31.865 18.291 1.00 47.88 105 PRO A C 1
ATOM 756 O O . PRO A 1 105 ? 1.474 -31.608 17.707 1.00 47.88 105 PRO A O 1
ATOM 759 N N . GLY A 1 106 ? -0.222 -30.994 19.071 1.00 55.25 106 GLY A N 1
ATOM 760 C CA . GLY A 1 106 ? 0.123 -29.589 19.267 1.00 55.25 106 GLY A CA 1
ATOM 761 C C . GLY A 1 106 ? 1.607 -29.313 19.510 1.00 55.25 106 GLY A C 1
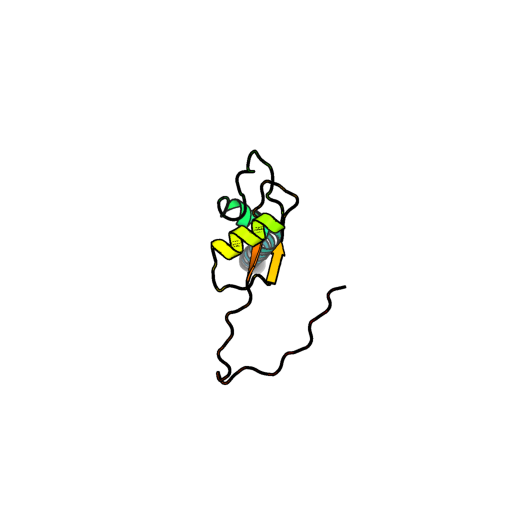ATOM 762 O O . GLY A 1 106 ? 2.198 -29.799 20.472 1.00 55.25 106 GLY A O 1
ATOM 763 N N . GLY A 1 107 ? 2.172 -28.465 18.649 1.00 44.88 107 GLY A N 1
ATOM 764 C CA . GLY A 1 107 ? 3.471 -27.838 18.862 1.00 44.88 107 GLY A CA 1
ATOM 765 C C . GLY A 1 107 ? 3.400 -26.751 19.947 1.00 44.88 107 GLY A C 1
ATOM 766 O O . GLY A 1 107 ? 2.350 -26.124 20.121 1.00 44.88 107 GLY A O 1
ATOM 767 N N . PRO A 1 108 ? 4.490 -26.543 20.706 1.00 49.06 108 PRO A N 1
ATOM 768 C CA . PRO A 1 108 ? 4.500 -25.717 21.907 1.00 49.06 108 PRO A CA 1
ATOM 769 C C . PRO A 1 108 ? 4.149 -24.254 21.617 1.00 49.06 108 PRO A C 1
ATOM 771 O O . PRO A 1 108 ? 4.618 -23.653 20.651 1.00 49.06 108 PRO A O 1
ATOM 774 N N . ARG A 1 109 ? 3.312 -23.691 22.497 1.00 57.41 109 ARG A N 1
ATOM 775 C CA . ARG A 1 109 ? 2.956 -22.271 22.551 1.00 57.41 109 ARG A CA 1
ATOM 776 C C . ARG A 1 109 ? 4.231 -21.433 22.654 1.00 57.41 109 ARG A C 1
ATOM 778 O O . ARG A 1 109 ? 4.897 -21.472 23.681 1.00 57.41 109 ARG A O 1
ATOM 785 N N . GLY A 1 110 ? 4.539 -20.682 21.600 1.00 44.56 110 GLY A N 1
ATOM 786 C CA . GLY A 1 110 ? 5.575 -19.658 21.629 1.00 44.56 110 GLY A CA 1
ATOM 787 C C . GLY A 1 110 ? 5.187 -18.555 22.610 1.00 44.56 110 GLY A C 1
ATOM 788 O O . GLY A 1 110 ? 4.240 -17.807 22.372 1.00 44.56 110 GLY A O 1
ATOM 789 N N . GLU A 1 111 ? 5.905 -18.497 23.725 1.00 43.22 111 GLU A N 1
ATOM 790 C CA . GLU A 1 111 ? 5.970 -17.340 24.608 1.00 43.22 111 GLU A CA 1
ATOM 791 C C . GLU A 1 111 ? 6.628 -16.190 23.834 1.00 43.22 111 GLU A C 1
ATOM 793 O O . GLU A 1 111 ? 7.798 -16.266 23.465 1.00 43.22 111 GLU A O 1
ATOM 798 N N . TYR A 1 112 ? 5.869 -15.130 23.559 1.00 42.34 112 TYR A N 1
ATOM 799 C CA . TYR A 1 112 ? 6.443 -13.848 23.165 1.00 42.34 112 TYR A CA 1
ATOM 800 C C . TYR A 1 112 ? 6.797 -13.093 24.445 1.00 42.34 112 TYR A C 1
ATOM 802 O O . TYR A 1 112 ? 5.910 -12.694 25.202 1.00 42.34 112 TYR A O 1
ATOM 810 N N . ARG A 1 113 ? 8.100 -12.965 24.684 1.00 46.84 113 ARG A N 1
ATOM 811 C CA . ARG A 1 113 ? 8.699 -12.013 25.618 1.00 46.84 113 ARG A CA 1
ATOM 812 C C . ARG A 1 113 ? 9.033 -10.725 24.878 1.00 46.84 113 ARG A C 1
ATOM 814 O O . ARG A 1 113 ? 9.435 -10.832 23.698 1.00 46.84 113 ARG A O 1
#

Secondary structure (DSSP, 8-state):
-HHHHHHHHHHHHHHHHHHHHHHHHHHHHHHHTHHHHHHHH-TTTTB-PPPTT-SPPHHHHHHHHHHHSTT--EEEEE--SSTTBPPEEEEPPP---TT-TT-----------

Foldseek 3Di:
DVVVVVVVCCVVVVVVVVVVCVVVVVVVVCVVCVVVVCCVVCVPQFFDDQDPVGDDDPVVVVVVCCVVPPPWAWPDWADDPDSGGDIDTDTDDPPDPPDDPPDDPDDDDDDDD

pLDDT: mean 71.43, std 16.54, range [42.34, 98.06]

Radius of gyration: 25.36 Å; chains: 1; bounding box: 54×48×66 Å

Sequence (113 aa):
MLKAVWFQIHWFLGVTAGVVLAVVGVTGAMLSFEHDILAALNPGIITVQAAPAGPLAPDQLLERIRANAPGKTPTALMVSSDPTRAARVTFAPPRQPAGAPGGGPGGPRGEYR